Protein AF-A0A8X6I125-F1 (afdb_monomer)

Organism: Trichonephila clavata (NCBI:txid2740835)

Solvent-accessible surface area (backbone atoms only — not comparable to full-atom values): 5818 Å² total; per-residue (Å²): 130,90,76,79,92,65,83,92,76,86,80,89,73,87,68,65,85,91,45,92,58,35,67,59,56,49,52,62,69,52,62,65,48,59,70,56,40,55,75,44,95,59,45,48,76,49,79,55,90,94,49,74,47,78,50,70,72,81,95,46,69,70,59,50,50,54,55,49,55,52,33,53,51,36,45,56,52,50,26,66,73,72,73,51,85,87,87,133

Foldseek 3Di:
DDDDPDDDDDDPDADDPPDPCRQVVQCVLCVCVQVLLCPDVQWHWDDDRLDIDIAGDDDDPVVRVVSVVVSVVSNVVVCVVSVHDDDD

InterPro domains:
  IPR000477 Reverse transcriptase domain [PF00078] (12-64)
  IPR000477 Reverse transcriptase domain [PS50878] (1-88)

pLDDT: mean 90.37, std 7.8, range [48.66, 96.12]

Radius of gyration: 17.79 Å; Cα contacts (8 Å, |Δi|>4): 60; chains: 1; bounding box: 41×26×52 Å

Structure (mmCIF, N/CA/C/O backbone):
data_AF-A0A8X6I125-F1
#
_entry.id   AF-A0A8X6I125-F1
#
loop_
_atom_site.group_PDB
_atom_site.id
_atom_site.type_symbol
_atom_site.label_atom_id
_atom_site.label_alt_id
_atom_site.label_comp_id
_atom_site.label_asym_id
_atom_site.label_entity_id
_atom_site.label_seq_id
_atom_site.pdbx_PDB_ins_code
_atom_site.Cartn_x
_atom_site.Cartn_y
_atom_site.Cartn_z
_atom_site.occupancy
_atom_site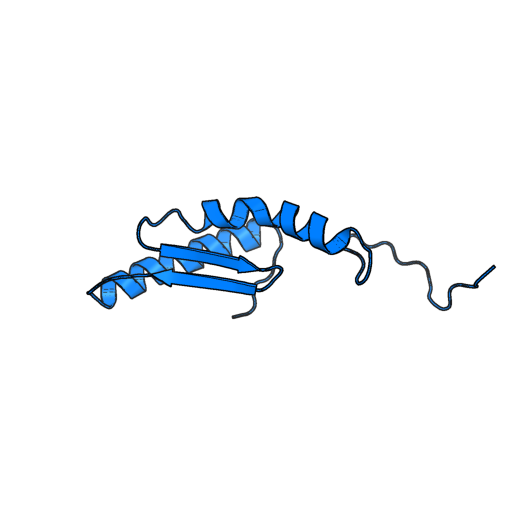.B_iso_or_equiv
_atom_site.auth_seq_id
_atom_site.auth_comp_id
_atom_site.auth_asym_id
_atom_site.auth_atom_id
_atom_site.pdbx_PDB_model_num
ATOM 1 N N . MET A 1 1 ? 22.033 -15.076 -33.047 1.00 48.66 1 MET A N 1
ATOM 2 C CA . MET A 1 1 ? 21.555 -14.165 -31.984 1.00 48.66 1 MET A CA 1
ATOM 3 C C . MET A 1 1 ? 20.048 -14.045 -32.128 1.00 48.66 1 MET A C 1
ATOM 5 O O . MET A 1 1 ? 19.620 -13.934 -33.273 1.00 48.66 1 MET A O 1
ATOM 9 N N . PRO A 1 2 ? 19.246 -14.143 -31.054 1.00 60.97 2 PRO A N 1
ATOM 10 C CA . PRO A 1 2 ? 17.800 -13.982 -31.166 1.00 60.97 2 PRO A CA 1
ATOM 11 C C . PRO A 1 2 ? 17.496 -12.567 -31.661 1.00 60.97 2 PRO A C 1
ATOM 13 O O . PRO A 1 2 ? 18.086 -11.603 -31.175 1.00 60.97 2 PRO A O 1
ATOM 16 N N . VAL A 1 3 ? 16.618 -12.453 -32.650 1.00 62.03 3 VAL A N 1
ATOM 17 C CA . VAL A 1 3 ? 16.164 -11.168 -33.186 1.00 62.03 3 VAL A CA 1
ATOM 18 C C . VAL A 1 3 ? 14.931 -10.763 -32.380 1.00 62.03 3 VAL A C 1
ATOM 20 O O . VAL A 1 3 ? 13.999 -11.557 -32.264 1.00 62.03 3 VAL A O 1
ATOM 23 N N . SER A 1 4 ? 14.939 -9.567 -31.783 1.00 73.12 4 SER A N 1
ATOM 24 C CA . SER A 1 4 ? 13.759 -9.031 -31.091 1.00 73.12 4 SER A CA 1
ATOM 25 C C . SER A 1 4 ? 12.615 -8.858 -32.088 1.00 73.12 4 SER A C 1
ATOM 27 O O . SER A 1 4 ? 12.807 -8.273 -33.152 1.00 73.12 4 SER A O 1
ATOM 29 N N . ILE A 1 5 ? 11.436 -9.370 -31.739 1.00 80.31 5 ILE A N 1
ATOM 30 C CA . ILE A 1 5 ? 10.231 -9.326 -32.581 1.00 80.31 5 ILE A CA 1
ATOM 31 C C . ILE A 1 5 ? 9.484 -7.989 -32.389 1.00 80.31 5 ILE A C 1
ATOM 33 O O . ILE A 1 5 ? 8.686 -7.597 -33.236 1.00 80.31 5 ILE A O 1
ATOM 37 N N . SER A 1 6 ? 9.765 -7.257 -31.302 1.00 82.06 6 SER A N 1
ATOM 38 C CA . SER A 1 6 ? 9.165 -5.955 -30.989 1.00 82.06 6 SER A CA 1
ATOM 39 C C . SER A 1 6 ? 10.162 -4.796 -31.143 1.00 82.06 6 SER A C 1
ATOM 41 O O . SER A 1 6 ? 11.370 -4.989 -30.943 1.00 82.06 6 SER A O 1
ATOM 43 N N . PRO A 1 7 ? 9.677 -3.578 -31.458 1.00 84.19 7 PRO A N 1
ATOM 44 C CA . PRO A 1 7 ? 10.497 -2.371 -31.446 1.00 84.19 7 PRO A CA 1
ATOM 45 C C . PRO A 1 7 ? 10.972 -2.025 -30.028 1.00 84.19 7 PRO A C 1
ATOM 47 O O . PRO A 1 7 ? 10.363 -2.422 -29.033 1.00 84.19 7 PRO A O 1
ATOM 50 N N . TRP A 1 8 ? 12.059 -1.256 -29.943 1.00 84.25 8 TRP A N 1
ATOM 51 C CA . TRP A 1 8 ? 12.538 -0.696 -28.681 1.00 84.25 8 TRP A CA 1
ATOM 52 C C . TRP A 1 8 ? 11.577 0.379 -28.174 1.00 84.25 8 TRP A C 1
ATOM 54 O O . TRP A 1 8 ? 11.213 1.291 -28.915 1.00 84.25 8 TRP A O 1
ATOM 64 N N . ILE A 1 9 ? 11.208 0.287 -26.898 1.00 85.62 9 ILE A N 1
ATOM 65 C CA . ILE A 1 9 ? 10.389 1.276 -26.195 1.00 85.62 9 ILE A CA 1
ATOM 66 C C . ILE A 1 9 ? 11.193 1.768 -24.995 1.00 85.62 9 ILE A C 1
ATOM 68 O O . ILE A 1 9 ? 11.752 0.967 -24.246 1.00 85.62 9 ILE A O 1
ATOM 72 N N . HIS A 1 10 ? 11.265 3.087 -24.818 1.00 87.06 10 HIS A N 1
ATOM 73 C CA . HIS A 1 10 ? 11.827 3.684 -23.612 1.00 87.06 10 HIS A CA 1
ATOM 74 C C . HIS A 1 10 ? 10.729 3.768 -22.550 1.00 87.06 10 HIS A C 1
ATOM 76 O O . HIS A 1 10 ? 9.754 4.500 -22.722 1.00 87.06 10 HIS A O 1
ATOM 82 N N . LEU A 1 11 ? 10.865 2.992 -21.477 1.00 87.19 11 LEU A N 1
ATOM 83 C CA . LEU A 1 11 ? 9.899 2.964 -20.385 1.00 87.19 11 LEU A CA 1
ATOM 84 C C . LEU A 1 11 ? 10.213 4.101 -19.399 1.00 87.19 11 LEU A C 1
ATOM 86 O O . LEU 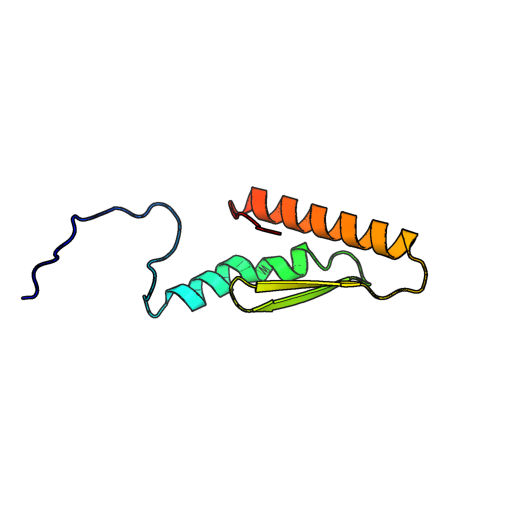A 1 11 ? 11.237 4.057 -18.724 1.00 87.19 11 LEU A O 1
ATOM 90 N N . CYS A 1 12 ? 9.358 5.126 -19.336 1.00 87.88 12 CYS A N 1
ATOM 91 C CA . CYS A 1 12 ? 9.565 6.275 -18.441 1.00 87.88 12 CYS A CA 1
ATOM 92 C C . CYS A 1 12 ? 9.080 6.026 -17.003 1.00 87.88 12 CYS A C 1
ATOM 94 O O . CYS A 1 12 ? 9.605 6.634 -16.076 1.00 87.88 12 CYS A O 1
ATOM 96 N N . HIS A 1 13 ? 8.069 5.169 -16.823 1.00 88.06 13 HIS A N 1
ATOM 97 C CA . HIS A 1 13 ? 7.488 4.814 -15.526 1.00 88.06 13 HIS A CA 1
ATOM 98 C C . HIS A 1 13 ? 7.111 3.330 -15.518 1.00 88.06 13 HIS A C 1
ATOM 100 O O . HIS A 1 13 ? 6.705 2.787 -16.548 1.00 88.06 13 HIS A O 1
ATOM 106 N N . GLY A 1 14 ? 7.223 2.700 -14.350 1.00 89.44 14 GLY A N 1
ATOM 107 C CA . GLY A 1 14 ? 6.967 1.275 -14.163 1.00 89.44 14 GLY A CA 1
ATOM 108 C C . GLY A 1 14 ? 8.214 0.408 -14.328 1.00 89.44 14 GLY A C 1
ATOM 109 O O . GLY A 1 14 ? 9.308 0.881 -14.640 1.00 89.44 14 GLY A O 1
ATOM 110 N N . LEU A 1 15 ? 8.035 -0.888 -14.089 1.00 91.69 15 LEU A N 1
ATOM 111 C CA . LEU A 1 15 ? 9.090 -1.894 -14.159 1.00 91.69 15 LEU A CA 1
ATOM 112 C C . LEU A 1 15 ? 8.749 -2.936 -15.234 1.00 91.69 15 LEU A C 1
ATOM 114 O O . LEU A 1 15 ? 7.571 -3.225 -15.453 1.00 91.69 15 LEU A O 1
ATOM 118 N N . PRO A 1 16 ? 9.746 -3.534 -15.911 1.00 90.62 16 PRO A N 1
ATOM 119 C CA . PRO A 1 16 ? 9.490 -4.588 -16.885 1.00 90.62 16 PRO A CA 1
ATOM 120 C C . PRO A 1 16 ? 8.806 -5.794 -16.233 1.00 90.62 16 PRO A C 1
ATOM 122 O O . PRO A 1 16 ? 9.309 -6.351 -15.252 1.00 90.62 16 PRO A O 1
ATOM 125 N N . GLN A 1 17 ? 7.686 -6.239 -16.798 1.00 87.81 17 GLN A N 1
ATOM 126 C CA . GLN A 1 17 ? 7.029 -7.468 -16.352 1.00 87.81 17 GLN A CA 1
ATOM 127 C C . GLN A 1 17 ? 7.925 -8.685 -16.627 1.00 87.81 17 GLN A C 1
ATOM 129 O O . GLN A 1 17 ? 8.544 -8.794 -17.685 1.00 87.81 17 GLN A O 1
ATOM 134 N N . GLY A 1 18 ? 8.013 -9.598 -15.657 1.00 88.38 18 GLY A N 1
ATOM 135 C CA . GLY A 1 18 ? 8.820 -10.819 -15.764 1.00 88.38 18 GLY A CA 1
ATOM 136 C C . GLY A 1 18 ? 10.329 -10.634 -15.559 1.00 88.38 18 GLY A C 1
ATOM 137 O O . GLY A 1 18 ? 11.064 -11.620 -15.587 1.00 88.38 18 GLY A O 1
ATOM 138 N N . ALA A 1 19 ? 10.816 -9.411 -15.320 1.00 92.50 19 ALA A N 1
ATOM 139 C CA . ALA A 1 19 ? 12.204 -9.218 -14.910 1.00 92.50 19 ALA A CA 1
ATOM 140 C C . ALA A 1 19 ? 12.401 -9.636 -13.444 1.00 92.50 19 ALA A C 1
ATOM 142 O O . ALA A 1 19 ? 11.618 -9.277 -12.566 1.00 92.50 19 ALA A O 1
ATOM 143 N N . ALA A 1 20 ? 13.490 -10.363 -13.175 1.00 93.25 20 ALA A N 1
ATOM 144 C CA . ALA A 1 20 ? 13.760 -10.974 -11.870 1.00 93.25 20 ALA A CA 1
ATOM 145 C C . ALA A 1 20 ? 13.840 -9.969 -10.703 1.00 93.25 20 ALA A C 1
ATOM 147 O O . ALA A 1 20 ? 13.604 -10.340 -9.559 1.00 93.25 20 ALA A O 1
ATOM 148 N N . LEU A 1 21 ? 14.174 -8.706 -10.985 1.00 95.88 21 LEU A N 1
ATOM 149 C CA . LEU A 1 21 ? 14.313 -7.654 -9.973 1.00 95.88 21 LEU A CA 1
ATOM 150 C C . LEU A 1 21 ? 13.049 -6.810 -9.781 1.00 95.88 21 LEU A C 1
ATOM 152 O O . LEU A 1 21 ? 12.985 -6.055 -8.814 1.00 95.88 21 LEU A O 1
ATOM 156 N N . SER A 1 22 ? 12.052 -6.916 -10.665 1.00 95.00 22 SER A N 1
ATOM 157 C CA . SER A 1 22 ? 10.908 -5.998 -10.655 1.00 95.00 22 SER A CA 1
ATOM 158 C C . SER A 1 22 ? 10.106 -6.082 -9.358 1.00 95.00 22 SER A C 1
ATOM 160 O O . SER A 1 22 ? 9.798 -5.050 -8.775 1.00 95.00 22 SER A O 1
ATOM 162 N N . CYS A 1 23 ? 9.842 -7.289 -8.849 1.00 92.75 23 CYS A N 1
ATOM 163 C CA . CYS A 1 23 ? 9.104 -7.469 -7.594 1.00 92.75 23 CYS A CA 1
ATOM 164 C C . CYS A 1 23 ? 9.837 -6.860 -6.390 1.00 92.75 23 CYS A C 1
ATOM 166 O O . CYS A 1 23 ? 9.219 -6.234 -5.538 1.00 92.75 23 CYS A O 1
ATOM 168 N N . LEU A 1 24 ? 11.165 -7.004 -6.328 1.00 94.69 24 LEU A N 1
ATOM 169 C CA . LEU A 1 24 ? 11.957 -6.439 -5.235 1.00 94.69 24 LEU A CA 1
ATOM 170 C C . LEU A 1 24 ? 11.959 -4.908 -5.281 1.00 94.69 24 LEU A C 1
ATOM 172 O O . LEU A 1 24 ? 11.786 -4.263 -4.254 1.00 94.69 24 LEU A O 1
ATOM 176 N N . LEU A 1 25 ? 12.153 -4.329 -6.468 1.00 95.38 25 LEU A N 1
ATOM 177 C CA . LEU A 1 25 ? 12.141 -2.877 -6.645 1.00 95.38 25 LEU A CA 1
ATOM 178 C C . LEU A 1 25 ? 10.764 -2.280 -6.348 1.00 95.38 25 LEU A C 1
ATOM 180 O O . LEU A 1 25 ? 10.694 -1.196 -5.780 1.00 95.38 25 LEU A O 1
ATOM 184 N N . PHE A 1 26 ? 9.691 -2.993 -6.692 1.00 93.81 26 PHE A N 1
ATOM 185 C CA . PHE A 1 26 ? 8.337 -2.609 -6.313 1.00 93.81 26 PHE A CA 1
ATOM 186 C C . PHE A 1 26 ? 8.168 -2.594 -4.789 1.00 93.81 26 PHE A C 1
ATOM 188 O O . PHE A 1 26 ? 7.784 -1.567 -4.246 1.00 93.81 26 PHE A O 1
ATOM 195 N N . ASN A 1 27 ? 8.560 -3.667 -4.093 1.00 93.56 27 ASN A N 1
ATOM 196 C CA . ASN A 1 27 ? 8.473 -3.726 -2.629 1.00 93.56 27 ASN A CA 1
ATOM 197 C C . ASN A 1 27 ? 9.276 -2.610 -1.942 1.00 93.56 27 ASN A C 1
ATOM 199 O O . ASN A 1 27 ? 8.824 -2.063 -0.950 1.00 93.56 27 ASN A O 1
ATOM 203 N N . ILE A 1 28 ? 10.447 -2.245 -2.479 1.00 94.62 28 ILE A N 1
ATOM 204 C CA . ILE A 1 28 ? 11.236 -1.112 -1.966 1.00 94.62 28 ILE A CA 1
ATOM 205 C C . ILE A 1 28 ? 10.504 0.221 -2.181 1.00 94.62 28 ILE A C 1
ATOM 207 O O . ILE A 1 28 ? 10.613 1.111 -1.346 1.00 94.62 28 ILE A O 1
ATOM 211 N N . MET A 1 29 ? 9.792 0.378 -3.300 1.00 93.62 29 MET A N 1
ATOM 212 C CA . MET A 1 29 ? 9.055 1.606 -3.610 1.00 93.62 29 MET A CA 1
ATOM 213 C C . MET A 1 29 ? 7.878 1.821 -2.652 1.00 93.62 29 MET A C 1
ATOM 215 O O . MET A 1 29 ? 7.655 2.952 -2.241 1.00 93.62 29 MET A O 1
ATOM 219 N N . VAL A 1 30 ? 7.176 0.750 -2.271 1.00 93.94 30 VAL A N 1
ATOM 220 C CA . VAL A 1 30 ? 5.999 0.815 -1.384 1.00 93.94 30 VAL A CA 1
ATOM 221 C C . VAL A 1 30 ? 6.330 0.642 0.107 1.00 93.94 30 VAL A C 1
ATOM 223 O O . VAL A 1 30 ? 5.423 0.611 0.930 1.00 93.94 30 VAL A O 1
ATOM 226 N N . ASP A 1 31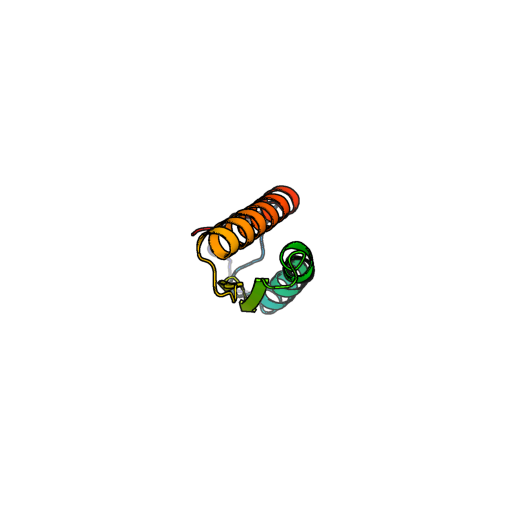 ? 7.605 0.528 0.493 1.00 92.81 31 ASP A N 1
ATOM 227 C CA . ASP A 1 31 ? 8.016 0.257 1.887 1.00 92.81 31 ASP A CA 1
ATOM 228 C C . ASP A 1 31 ? 7.587 1.366 2.871 1.00 92.81 31 ASP A C 1
ATOM 230 O O . ASP A 1 31 ? 7.342 1.113 4.050 1.00 92.81 31 ASP A O 1
ATOM 234 N N . ASP A 1 32 ? 7.433 2.606 2.394 1.00 93.81 32 ASP A N 1
ATOM 235 C CA . ASP A 1 32 ? 6.969 3.740 3.200 1.00 93.81 32 ASP A CA 1
ATOM 236 C C . ASP A 1 32 ? 5.434 3.908 3.222 1.00 93.81 32 ASP A C 1
ATOM 238 O O . ASP A 1 32 ? 4.921 4.805 3.902 1.00 93.81 32 ASP A O 1
ATOM 242 N N . LEU A 1 33 ? 4.690 3.030 2.541 1.00 92.75 33 LEU A N 1
ATOM 243 C CA . LEU A 1 33 ? 3.228 3.029 2.524 1.00 92.75 33 LEU A CA 1
ATOM 244 C C . LEU A 1 33 ? 2.646 2.651 3.891 1.00 92.75 33 LEU A C 1
ATOM 246 O O . LEU A 1 33 ? 1.753 3.332 4.399 1.00 92.75 33 LEU A O 1
ATOM 250 N N . GLU A 1 34 ? 3.183 1.609 4.532 1.00 91.25 34 GLU A N 1
ATOM 251 C CA . GLU A 1 34 ? 2.739 1.168 5.861 1.00 91.25 34 GLU A CA 1
ATOM 252 C C . GLU A 1 34 ? 2.754 2.312 6.893 1.00 91.25 34 GLU A C 1
ATOM 254 O O . GLU A 1 34 ? 1.695 2.620 7.455 1.00 91.25 34 GLU A O 1
ATOM 259 N N . PRO A 1 35 ? 3.883 3.013 7.127 1.00 92.56 35 PRO A N 1
ATOM 260 C CA . PRO A 1 35 ? 3.909 4.134 8.063 1.00 92.56 35 PRO A CA 1
ATOM 261 C C . PRO A 1 35 ? 3.095 5.349 7.585 1.00 92.56 35 PRO A C 1
ATOM 263 O O . PRO A 1 35 ? 2.711 6.189 8.406 1.00 92.56 35 PRO A O 1
ATOM 266 N N . ALA A 1 36 ? 2.801 5.476 6.286 1.00 92.00 36 ALA A N 1
ATOM 267 C CA . ALA A 1 36 ? 1.935 6.537 5.779 1.00 92.00 36 ALA A CA 1
ATOM 268 C C . ALA A 1 36 ? 0.458 6.325 6.157 1.00 92.00 36 ALA A C 1
ATOM 270 O O . ALA A 1 36 ? -0.224 7.319 6.450 1.00 92.00 36 ALA A O 1
ATOM 271 N N . ILE A 1 37 ? -0.006 5.067 6.187 1.00 89.38 37 ILE A N 1
ATOM 272 C CA . ILE A 1 37 ? -1.384 4.677 6.531 1.00 89.38 37 ILE A CA 1
ATOM 273 C C . ILE A 1 37 ? -1.561 4.472 8.043 1.00 89.38 37 ILE A C 1
ATOM 275 O O . ILE A 1 37 ? -2.536 4.974 8.606 1.00 89.38 37 ILE A O 1
ATOM 279 N N . GLN A 1 38 ? -0.611 3.823 8.733 1.00 88.31 38 GLN A N 1
ATOM 280 C CA . GLN A 1 38 ? -0.665 3.512 10.176 1.00 88.31 38 GLN A CA 1
ATOM 281 C C . GLN A 1 38 ? -0.439 4.735 11.095 1.00 88.31 38 GLN A C 1
ATOM 283 O O . GLN A 1 38 ? 0.227 4.677 12.129 1.00 88.31 38 GLN A O 1
ATOM 288 N N . LYS A 1 39 ? -1.024 5.883 10.748 1.00 89.75 39 LYS A N 1
ATOM 289 C CA . LYS A 1 39 ? -1.067 7.079 11.604 1.00 89.75 39 LYS A CA 1
ATOM 290 C C . LYS A 1 39 ? -2.174 7.003 12.655 1.00 89.75 39 LYS A C 1
ATOM 292 O O . LYS A 1 39 ? -2.150 7.757 13.628 1.00 89.75 39 LYS A O 1
ATOM 297 N N . ILE A 1 40 ? -3.148 6.116 12.451 1.00 89.44 40 ILE A N 1
ATOM 298 C CA . ILE A 1 40 ? -4.299 5.917 13.330 1.00 89.44 40 ILE A CA 1
ATOM 299 C C . ILE A 1 40 ? -4.039 4.667 14.180 1.00 89.44 40 ILE A C 1
ATOM 301 O O . ILE A 1 40 ? -3.984 3.574 13.627 1.00 89.44 40 ILE A O 1
ATOM 305 N N . PRO A 1 41 ? -3.903 4.776 15.518 1.00 88.12 41 PRO A N 1
ATOM 306 C CA . PRO A 1 41 ? -3.413 3.679 16.365 1.00 88.12 41 PRO A CA 1
ATOM 307 C C . PRO A 1 41 ? -4.216 2.369 16.347 1.00 88.12 41 PRO A C 1
ATOM 309 O O . PRO A 1 41 ? -3.729 1.362 16.853 1.00 88.12 41 PRO A O 1
ATOM 312 N N . LYS A 1 42 ? -5.464 2.390 15.868 1.00 90.19 42 LYS A N 1
ATOM 313 C CA . LYS A 1 42 ? -6.362 1.222 15.835 1.00 90.19 42 LYS A CA 1
ATOM 314 C C . LYS A 1 42 ? -6.525 0.617 14.444 1.00 90.19 42 LYS A C 1
ATOM 316 O O . LYS A 1 42 ? -7.104 -0.461 14.323 1.00 90.19 42 LYS A O 1
ATOM 321 N N . VAL A 1 43 ? -5.986 1.295 13.435 1.00 93.62 43 VAL A N 1
ATOM 322 C CA . VAL A 1 43 ? -5.988 0.830 12.058 1.00 93.62 43 VAL A CA 1
ATOM 323 C C . VAL A 1 43 ? -4.713 0.042 11.821 1.00 93.62 43 VAL A C 1
ATOM 325 O O . VAL A 1 43 ? -3.609 0.485 12.134 1.00 93.62 43 VAL A O 1
ATOM 328 N N . PHE A 1 44 ? -4.886 -1.139 11.256 1.00 93.75 44 PHE A N 1
ATOM 329 C CA . PHE A 1 44 ? -3.829 -2.067 10.914 1.00 93.75 44 PHE A CA 1
ATOM 330 C C . PHE A 1 44 ? -3.779 -2.246 9.400 1.00 93.75 44 PHE A C 1
ATOM 332 O O . PHE A 1 44 ? -4.783 -2.060 8.704 1.00 93.75 44 PHE A O 1
ATOM 339 N N . CYS A 1 45 ? -2.606 -2.625 8.898 1.00 93.25 45 CYS A N 1
ATOM 340 C CA . CYS A 1 45 ? -2.386 -2.841 7.475 1.00 93.25 45 CYS A CA 1
ATOM 341 C C . CYS A 1 45 ? -1.584 -4.121 7.235 1.00 93.25 45 CYS A C 1
ATOM 343 O O . CYS A 1 45 ? -0.777 -4.526 8.071 1.00 93.25 45 CYS A O 1
ATOM 345 N N . LEU A 1 46 ? -1.817 -4.750 6.088 1.00 93.00 46 LEU A N 1
ATOM 346 C CA . LEU A 1 46 ? -1.076 -5.899 5.586 1.00 93.00 46 LEU A CA 1
ATOM 347 C C . LEU A 1 46 ? -0.857 -5.688 4.091 1.00 93.00 46 LEU A C 1
ATOM 349 O O . LEU A 1 46 ? -1.813 -5.417 3.371 1.00 93.00 46 LEU A O 1
ATOM 353 N N . PHE A 1 47 ? 0.386 -5.844 3.647 1.00 91.25 47 PHE A N 1
ATOM 354 C CA . PHE A 1 47 ? 0.796 -5.625 2.264 1.00 91.25 47 PHE A CA 1
ATOM 355 C C . PHE A 1 47 ? 1.366 -6.917 1.693 1.00 91.25 47 PHE A C 1
ATOM 357 O O . PHE A 1 47 ? 2.185 -7.583 2.338 1.00 91.25 47 PHE A O 1
ATOM 364 N N . PHE A 1 48 ? 0.955 -7.273 0.482 1.00 90.81 48 PHE A N 1
ATOM 365 C CA . PHE A 1 48 ? 1.551 -8.364 -0.268 1.00 90.81 48 PHE A CA 1
ATOM 366 C C . PHE A 1 48 ? 1.605 -8.011 -1.751 1.00 90.81 48 PHE A C 1
ATOM 368 O O . PHE A 1 48 ? 0.607 -8.121 -2.454 1.00 90.81 48 PHE A O 1
ATOM 375 N N . ALA A 1 49 ? 2.797 -7.641 -2.230 1.00 89.44 49 ALA A N 1
ATOM 376 C CA . ALA A 1 49 ? 2.951 -7.067 -3.564 1.00 89.44 49 ALA A CA 1
ATOM 377 C C . ALA A 1 49 ? 1.949 -5.911 -3.754 1.00 89.44 49 ALA A C 1
ATOM 379 O O . ALA A 1 49 ? 1.956 -4.997 -2.937 1.00 89.44 49 ALA A O 1
ATOM 380 N N . ASP A 1 50 ? 1.136 -5.948 -4.805 1.00 89.31 50 ASP A N 1
ATOM 381 C CA . ASP A 1 50 ? 0.113 -4.959 -5.149 1.00 89.31 50 ASP A CA 1
ATOM 382 C C . ASP A 1 50 ? -1.218 -5.121 -4.392 1.00 89.31 50 ASP A C 1
ATOM 384 O O . ASP A 1 50 ? -2.103 -4.288 -4.555 1.00 89.31 50 ASP A O 1
ATOM 388 N N . ASP A 1 51 ? -1.368 -6.157 -3.562 1.00 91.38 51 ASP A N 1
ATOM 389 C CA . ASP A 1 51 ? -2.558 -6.345 -2.732 1.00 91.38 51 ASP A CA 1
ATOM 390 C C . ASP A 1 51 ? -2.348 -5.759 -1.327 1.00 91.38 51 ASP A C 1
ATOM 392 O O . ASP A 1 51 ? -1.438 -6.156 -0.585 1.00 91.38 51 ASP A O 1
ATOM 396 N N . GLU A 1 52 ? -3.257 -4.874 -0.914 1.00 91.00 52 GLU A N 1
ATOM 397 C CA . GLU A 1 52 ? -3.283 -4.297 0.429 1.00 91.00 52 GLU A CA 1
ATOM 398 C C . GLU A 1 52 ? -4.581 -4.610 1.178 1.00 91.00 52 GLU A C 1
ATOM 400 O O . GLU A 1 52 ? -5.682 -4.602 0.627 1.00 91.00 52 GLU A O 1
ATOM 405 N N . VAL A 1 53 ? -4.466 -4.835 2.487 1.00 93.69 53 VAL A N 1
ATOM 406 C CA . VAL A 1 53 ? -5.612 -4.951 3.392 1.00 93.69 53 VAL A CA 1
ATOM 407 C C . VAL A 1 53 ? -5.463 -3.932 4.507 1.00 93.69 53 VAL A C 1
ATOM 409 O O . VAL A 1 53 ? -4.468 -3.939 5.229 1.00 93.6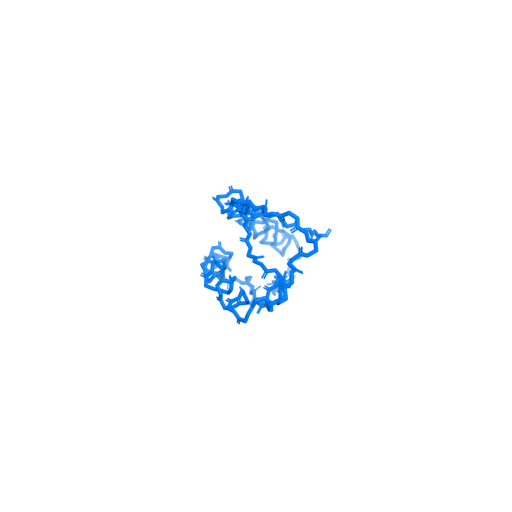9 53 VAL A O 1
ATOM 412 N N . ILE A 1 54 ? -6.486 -3.097 4.685 1.00 93.88 54 ILE A N 1
ATOM 413 C CA . ILE A 1 54 ? -6.597 -2.127 5.778 1.00 93.88 54 ILE A CA 1
ATOM 414 C C . ILE A 1 54 ? -7.808 -2.514 6.622 1.00 93.88 54 ILE A C 1
ATOM 416 O O . ILE A 1 54 ? -8.900 -2.728 6.093 1.00 93.88 54 ILE A O 1
ATOM 420 N N . TRP A 1 55 ? -7.632 -2.625 7.936 1.00 95.19 55 TRP A N 1
ATOM 421 C CA . TRP A 1 55 ? -8.729 -2.956 8.845 1.00 95.19 55 TRP A CA 1
ATOM 422 C C . TRP A 1 55 ? -8.615 -2.210 10.169 1.00 95.19 55 TRP A C 1
ATOM 424 O O . TRP A 1 55 ? -7.534 -1.811 10.588 1.00 95.19 55 TRP A O 1
ATOM 434 N N . ASP A 1 56 ? -9.748 -2.047 10.844 1.00 94.81 56 ASP A N 1
ATOM 435 C CA . ASP A 1 56 ? -9.856 -1.392 12.147 1.00 94.81 56 ASP A CA 1
ATOM 436 C C . ASP A 1 56 ? -10.608 -2.305 13.127 1.00 94.81 56 ASP A C 1
ATOM 438 O O . ASP A 1 56 ? -11.364 -3.199 12.732 1.00 94.81 56 ASP A O 1
ATOM 442 N N . THR A 1 57 ? -10.389 -2.100 14.422 1.00 93.25 57 THR A N 1
ATOM 443 C CA . THR A 1 57 ? -11.034 -2.838 15.505 1.00 93.25 57 THR A CA 1
ATOM 444 C C . THR A 1 57 ? -11.667 -1.884 16.516 1.00 93.25 57 THR A C 1
ATOM 446 O O . THR A 1 57 ? -11.036 -0.985 17.074 1.00 93.25 57 THR A O 1
ATOM 449 N N . GLY A 1 58 ? -12.948 -2.096 16.815 1.00 92.81 58 GLY A N 1
ATOM 450 C CA . GLY A 1 58 ? -13.682 -1.185 17.679 1.00 92.81 58 GLY A CA 1
ATOM 451 C C . GLY A 1 58 ? -15.132 -1.588 17.899 1.00 92.81 58 GLY A C 1
ATOM 452 O O . GLY A 1 58 ? -15.690 -2.428 17.202 1.00 92.81 58 GLY A O 1
ATOM 453 N N . ASN A 1 59 ? -15.748 -0.954 18.897 1.00 92.94 59 ASN A N 1
ATOM 454 C CA . ASN A 1 59 ? -17.096 -1.299 19.364 1.00 92.94 59 ASN A CA 1
ATOM 455 C C . ASN A 1 59 ? -18.153 -0.267 18.930 1.00 92.94 59 ASN A C 1
ATOM 457 O O . ASN A 1 59 ? -19.310 -0.356 19.337 1.00 92.94 59 ASN A O 1
ATOM 461 N N . LYS A 1 60 ? -17.751 0.761 18.173 1.00 95.88 60 LYS A N 1
A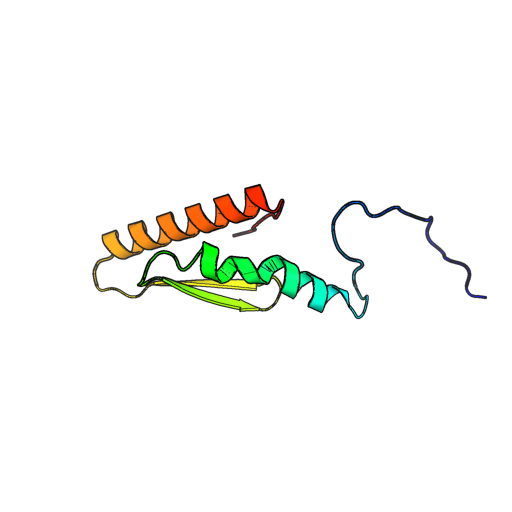TOM 462 C CA . LYS A 1 60 ? -18.607 1.864 17.724 1.00 95.88 60 LYS A CA 1
ATOM 463 C C . LYS A 1 60 ? -18.440 2.049 16.225 1.00 95.88 60 LYS A C 1
ATOM 465 O O . LYS A 1 60 ? -17.368 2.442 15.785 1.00 95.88 60 LYS A O 1
ATOM 470 N N . ILE A 1 61 ? -19.518 1.819 15.479 1.00 94.75 61 ILE A N 1
ATOM 471 C CA . ILE A 1 61 ? -19.515 1.873 14.011 1.00 94.75 61 ILE A CA 1
ATOM 472 C C . ILE A 1 61 ? -19.085 3.251 13.502 1.00 94.75 61 ILE A C 1
ATOM 474 O O . ILE A 1 61 ? -18.216 3.314 12.649 1.00 94.75 61 ILE A O 1
ATOM 478 N N . CYS A 1 62 ? -19.608 4.341 14.072 1.00 95.81 62 CYS A N 1
ATOM 479 C CA . CYS A 1 62 ? -19.229 5.691 13.637 1.00 95.81 62 CYS A CA 1
ATOM 480 C C . CYS A 1 62 ? -17.722 5.948 13.783 1.00 95.81 62 CYS A C 1
ATOM 4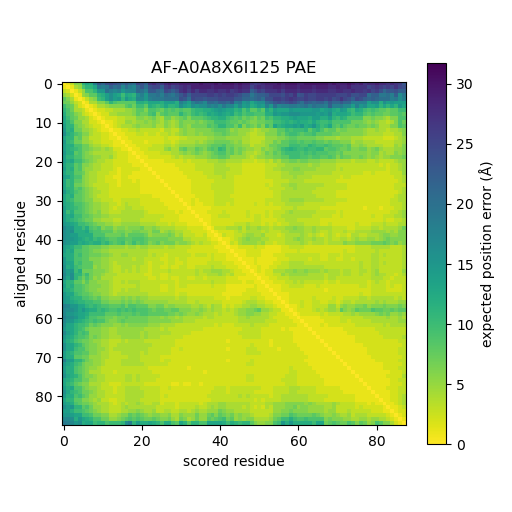82 O O . CYS A 1 62 ? -17.115 6.524 12.897 1.00 95.81 62 CYS A O 1
ATOM 484 N N . SER A 1 63 ? -17.106 5.472 14.871 1.00 94.38 63 SER A N 1
ATOM 485 C CA . SER A 1 63 ? -15.657 5.616 15.055 1.00 94.38 63 SER A CA 1
ATOM 486 C C . SER A 1 63 ? -14.869 4.788 14.041 1.00 94.38 63 SER A C 1
ATOM 488 O O . SER A 1 63 ? -13.903 5.297 13.500 1.00 94.38 63 SER A O 1
ATOM 490 N N . LEU A 1 64 ? -15.314 3.558 13.749 1.00 95.44 64 LEU A N 1
ATOM 491 C CA . LEU A 1 64 ? -14.698 2.716 12.715 1.00 95.44 64 LEU A CA 1
ATOM 492 C C . LEU A 1 64 ? -14.787 3.366 11.328 1.00 95.44 64 LEU A C 1
ATOM 494 O O . LEU A 1 64 ? -13.848 3.301 10.545 1.00 95.44 64 LEU A O 1
ATOM 498 N N . GLU A 1 65 ? -15.928 3.979 11.014 1.00 96.12 65 GLU A N 1
ATOM 499 C CA . GLU A 1 65 ? -16.140 4.689 9.754 1.00 96.12 65 GLU A CA 1
ATOM 500 C C . GLU A 1 65 ? -15.228 5.918 9.646 1.00 96.12 65 GLU A C 1
ATOM 502 O O . GLU A 1 65 ? -14.564 6.096 8.626 1.00 96.12 65 GLU A O 1
ATOM 507 N N . ASP A 1 66 ? -15.146 6.734 10.699 1.00 96.00 66 ASP A N 1
ATOM 508 C CA . ASP A 1 66 ? -14.269 7.908 10.745 1.00 96.00 66 ASP A CA 1
ATOM 509 C C . ASP A 1 66 ? -12.784 7.515 10.603 1.00 96.00 66 ASP A C 1
ATOM 511 O O . ASP A 1 66 ? -12.045 8.122 9.818 1.00 96.00 66 ASP A O 1
ATOM 515 N N . ASP A 1 67 ? -12.354 6.475 11.325 1.00 95.50 67 ASP A N 1
ATOM 516 C CA . ASP A 1 67 ? -10.981 5.960 11.318 1.00 95.50 67 ASP A CA 1
ATOM 517 C C . ASP A 1 67 ? -10.626 5.339 9.949 1.00 95.50 67 ASP A C 1
ATOM 519 O O . ASP A 1 67 ? -9.550 5.604 9.396 1.00 95.50 67 ASP A O 1
ATOM 523 N N . MET A 1 68 ? -11.547 4.587 9.334 1.00 95.31 68 MET A N 1
ATOM 524 C CA . MET A 1 68 ? -11.341 3.990 8.010 1.00 95.31 68 MET A CA 1
ATOM 525 C C . MET A 1 68 ? -11.312 5.044 6.900 1.00 95.31 68 MET A C 1
ATOM 527 O O . MET A 1 68 ? -10.404 5.038 6.071 1.00 95.31 68 MET A O 1
ATOM 531 N N . ASN A 1 69 ? -12.245 6.001 6.902 1.00 95.56 69 ASN A N 1
ATOM 532 C CA . ASN A 1 69 ? -12.256 7.092 5.923 1.00 95.56 69 ASN A CA 1
ATOM 533 C C . ASN A 1 69 ? -10.990 7.954 6.022 1.00 95.56 69 ASN A C 1
ATOM 535 O O . ASN A 1 69 ? -10.423 8.353 5.004 1.00 95.56 69 ASN A O 1
ATOM 539 N N . SER A 1 70 ? -10.507 8.203 7.240 1.00 95.50 70 SER A N 1
ATOM 540 C CA . SER A 1 70 ? -9.252 8.926 7.464 1.00 95.50 70 SER A CA 1
ATOM 541 C C . SER A 1 70 ? -8.038 8.138 6.955 1.00 95.50 70 SER A C 1
ATOM 543 O O . SER A 1 70 ? -7.121 8.720 6.374 1.00 95.50 70 SER A O 1
ATOM 545 N N . SER A 1 71 ? -8.041 6.813 7.116 1.00 94.88 71 SER A N 1
ATOM 546 C CA . SER A 1 71 ? -7.002 5.923 6.576 1.00 94.88 71 SER A CA 1
ATOM 547 C C . SER A 1 71 ? -6.995 5.894 5.049 1.00 94.88 71 SER A C 1
ATOM 549 O O . SER A 1 71 ? -5.934 6.039 4.445 1.00 94.88 71 SER A O 1
ATOM 551 N N . LEU A 1 72 ? -8.168 5.800 4.418 1.00 94.44 72 LEU A N 1
ATOM 552 C CA . LEU A 1 72 ? -8.308 5.864 2.961 1.00 94.44 72 LEU A CA 1
ATOM 553 C C . LEU A 1 72 ? -7.869 7.223 2.399 1.00 94.44 72 LEU A C 1
ATOM 555 O O . LEU A 1 72 ? -7.257 7.285 1.335 1.00 94.44 72 LEU A O 1
ATOM 559 N N . LEU A 1 73 ? -8.108 8.319 3.126 1.00 95.31 73 LEU A N 1
ATOM 560 C CA . LEU A 1 73 ? -7.602 9.638 2.741 1.00 95.31 73 LEU A CA 1
ATOM 561 C C . LEU A 1 73 ? -6.067 9.716 2.813 1.00 95.31 73 LEU A C 1
ATOM 563 O O . LEU A 1 73 ? -5.439 10.344 1.955 1.00 95.31 73 LEU A O 1
ATOM 567 N N . ASN A 1 74 ? -5.451 9.078 3.814 1.00 94.56 74 ASN A N 1
ATOM 568 C CA . ASN A 1 74 ? -3.993 8.981 3.911 1.00 94.56 74 ASN A CA 1
ATOM 569 C C . ASN A 1 74 ? -3.405 8.172 2.747 1.00 94.56 74 ASN A C 1
ATOM 571 O O . ASN A 1 74 ? -2.430 8.630 2.150 1.00 94.56 74 ASN A O 1
ATOM 575 N N . LEU A 1 75 ? -4.022 7.034 2.404 1.00 94.19 75 LEU A N 1
ATOM 576 C CA . LEU A 1 75 ? -3.661 6.216 1.241 1.00 94.19 75 LEU A CA 1
ATOM 577 C C . LEU A 1 75 ? -3.724 7.048 -0.046 1.00 94.19 75 LEU A C 1
ATOM 579 O O . LEU A 1 75 ? -2.701 7.249 -0.692 1.00 94.19 75 LEU A O 1
ATOM 583 N N . ALA A 1 76 ? -4.868 7.680 -0.323 1.00 94.38 76 ALA A N 1
ATOM 584 C CA . ALA A 1 76 ? -5.043 8.513 -1.512 1.00 94.38 76 ALA A CA 1
ATOM 585 C C . ALA A 1 76 ? -4.025 9.668 -1.590 1.00 94.38 76 ALA A C 1
ATOM 587 O O . ALA A 1 76 ? -3.601 10.082 -2.671 1.00 94.38 76 ALA A O 1
ATOM 588 N N . THR A 1 77 ? -3.616 10.223 -0.447 1.00 95.12 77 THR A N 1
ATOM 589 C CA . THR A 1 77 ? -2.582 11.268 -0.397 1.00 95.12 77 THR A CA 1
ATOM 590 C C . THR A 1 77 ? -1.200 10.714 -0.752 1.00 95.12 77 THR A C 1
ATOM 592 O O . THR A 1 77 ? -0.448 11.361 -1.489 1.00 95.12 77 THR A O 1
ATOM 595 N N . TRP A 1 78 ? -0.859 9.529 -0.242 1.00 95.00 78 TRP A N 1
ATOM 596 C CA . TRP A 1 78 ? 0.386 8.842 -0.577 1.00 95.00 78 TRP A CA 1
ATOM 597 C C . TRP A 1 78 ? 0.418 8.466 -2.065 1.00 95.00 78 TRP A C 1
ATOM 599 O O . TRP A 1 78 ? 1.404 8.777 -2.736 1.00 95.00 78 TRP A O 1
ATOM 609 N N . ASP A 1 79 ? -0.682 7.944 -2.613 1.00 93.81 79 ASP A N 1
ATOM 610 C CA . ASP A 1 79 ? -0.795 7.564 -4.027 1.00 93.81 79 ASP A CA 1
ATOM 611 C C . ASP A 1 79 ? -0.525 8.741 -4.959 1.00 93.81 79 ASP A C 1
ATOM 613 O O . ASP A 1 79 ? 0.328 8.676 -5.846 1.00 93.81 79 ASP A O 1
ATOM 617 N N . ASN A 1 80 ? -1.194 9.870 -4.707 1.00 94.69 80 ASN A N 1
ATOM 618 C CA . ASN A 1 80 ? -1.005 11.095 -5.481 1.00 94.69 80 ASN A CA 1
ATOM 619 C C . ASN A 1 80 ? 0.440 11.609 -5.414 1.00 94.69 80 ASN A C 1
ATOM 621 O O . ASN A 1 80 ? 0.956 12.146 -6.396 1.00 94.69 80 ASN A O 1
ATOM 625 N N . THR A 1 81 ? 1.102 11.448 -4.266 1.00 95.06 81 THR A N 1
ATOM 626 C CA . THR A 1 81 ? 2.495 11.873 -4.076 1.00 95.06 81 THR A CA 1
ATOM 627 C C . THR A 1 81 ? 3.461 10.976 -4.853 1.00 95.06 81 THR A C 1
ATOM 629 O O . THR A 1 81 ? 4.384 11.478 -5.497 1.00 95.06 81 THR A O 1
ATOM 632 N N . ASN A 1 82 ? 3.218 9.664 -4.841 1.00 93.62 82 ASN A N 1
ATOM 633 C CA . ASN A 1 82 ? 4.076 8.653 -5.459 1.00 93.62 82 ASN A CA 1
ATOM 634 C C . ASN A 1 82 ? 3.684 8.296 -6.902 1.00 93.62 82 ASN A C 1
ATOM 636 O O . ASN A 1 82 ? 4.379 7.519 -7.554 1.00 93.62 82 ASN A O 1
ATOM 640 N N . LYS A 1 83 ? 2.628 8.926 -7.438 1.00 92.94 83 LYS A N 1
ATOM 641 C CA . LYS A 1 83 ? 2.053 8.663 -8.771 1.00 92.94 83 LYS A CA 1
ATOM 642 C C . LYS A 1 83 ? 1.610 7.208 -8.942 1.00 92.94 83 LYS A C 1
ATOM 644 O O . LYS A 1 83 ? 1.791 6.624 -10.012 1.00 92.94 83 LYS A O 1
ATOM 649 N N . MET A 1 84 ? 1.045 6.658 -7.877 1.00 91.56 84 MET A N 1
ATOM 650 C CA . MET A 1 84 ? 0.400 5.353 -7.866 1.00 91.56 84 MET A CA 1
ATOM 651 C C . MET A 1 84 ? -1.103 5.519 -8.085 1.00 91.56 84 MET A C 1
ATOM 653 O O . MET A 1 84 ? -1.660 6.598 -7.882 1.00 91.56 84 MET A O 1
ATOM 657 N N . GLU A 1 85 ? -1.746 4.456 -8.548 1.00 90.81 85 GLU A N 1
ATOM 658 C CA . GLU A 1 85 ? -3.187 4.416 -8.769 1.00 90.81 85 GLU A CA 1
ATOM 659 C C . GLU A 1 85 ? -3.744 3.213 -8.015 1.00 90.81 85 GLU A C 1
ATOM 661 O O . GLU A 1 85 ? -3.342 2.080 -8.275 1.00 90.81 85 GLU A O 1
ATOM 666 N N . VAL A 1 86 ? -4.646 3.477 -7.072 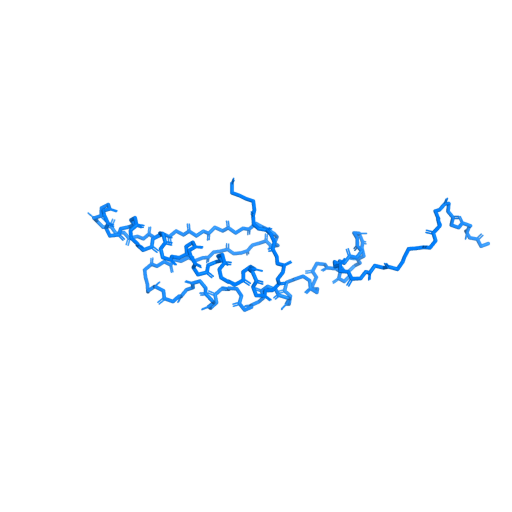1.00 86.62 86 VAL A N 1
ATOM 667 C CA . VAL A 1 86 ? -5.345 2.444 -6.307 1.00 86.62 86 VAL A CA 1
ATOM 668 C C . VAL A 1 86 ? -6.676 2.132 -6.980 1.00 86.62 86 VAL A C 1
ATOM 670 O O . VAL A 1 86 ? -7.435 3.031 -7.347 1.00 86.62 86 VAL A O 1
ATOM 673 N N . SER A 1 87 ? -6.969 0.840 -7.106 1.00 82.69 87 SER A N 1
ATOM 674 C CA . SER A 1 87 ? -8.249 0.322 -7.583 1.00 82.69 87 SER A CA 1
ATOM 675 C C . SER A 1 87 ? -8.950 -0.392 -6.430 1.00 82.69 87 SER A C 1
ATOM 677 O O . SER A 1 87 ? -8.449 -1.405 -5.954 1.00 82.69 87 SER A O 1
ATOM 679 N N . ILE A 1 88 ? -10.103 0.133 -6.004 1.00 70.50 88 ILE A N 1
ATOM 680 C CA . ILE A 1 88 ? -10.932 -0.410 -4.909 1.00 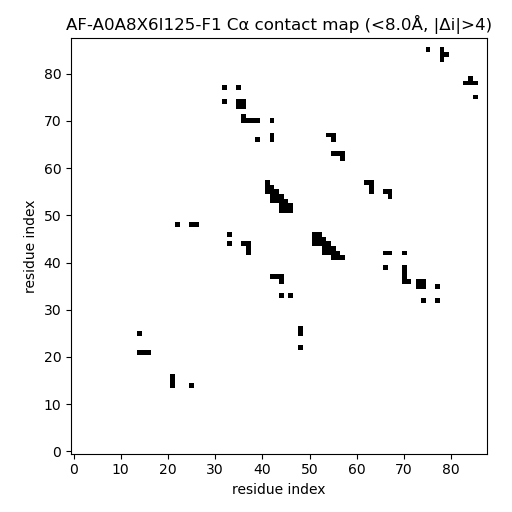70.50 88 ILE A CA 1
ATOM 681 C C . ILE A 1 88 ? -12.137 -1.158 -5.478 1.00 70.50 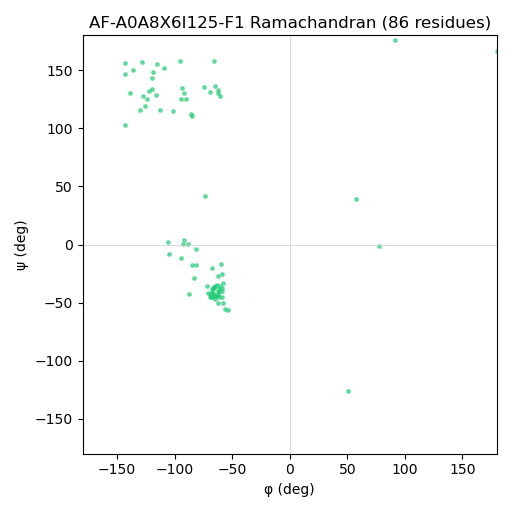88 ILE A C 1
ATOM 683 O O . ILE A 1 88 ? -12.777 -0.610 -6.407 1.00 70.50 88 ILE A O 1
#

Nearest PDB structures (foldseek):
  5gvx-assembly1_A  TM=6.302E-01  e=1.385E+00  Mycobacterium tuberculosis H37Rv
  8k8x-assembly1_B  TM=3.872E-01  e=2.075E+00  Meiothermus taiwanensis
  8k91-assembly1_C  TM=4.059E-01  e=3.560E+00  Meiothermus taiwanensis
  5t7z-assembly1_A  TM=3.341E-01  e=4.358E+00  Sorangium cellulosum

Sequence (88 aa):
MPVSISPWIHLCHGLPQGAALSCLLFNIMVDDLEPAIQKIPKVFCLFFADDEVIWDTGNKICSLEDDMNSSLLNLATWDNTNKMEVSI

Mean predicted aligned error: 5.53 Å

Secondary structure (DSSP, 8-state):
-PPPSS------SS--TT-TTHHHHHHHHTTTHHHHHTTSTTEEEEEETTEEEEEE--S-HHHHHHHHHHHHHHHHHHHHHHT-----